Protein AF-A0A8I0MDI4-F1 (afdb_monomer_lite)

Radius of gyration: 16.01 Å; chains: 1; bounding box: 40×36×39 Å

Sequence (60 aa):
MATKVEVGDLVVVRGEVVWIDDDGVPRVEFRGAEYPVRISSGSFESVTKPTKRPIYDKPD

Secondary structure (DSSP, 8-state):
-PPPP-TT------EEEEEE-TTSPEEEEETT-SSPEE--GGG-S-------PPP-----

pLDDT: mean 80.14, std 13.41, range [42.06, 93.62]

Structure (mmCIF, N/CA/C/O backbone):
data_AF-A0A8I0MDI4-F1
#
_entry.id   AF-A0A8I0MDI4-F1
#
loop_
_atom_site.group_PDB
_atom_site.id
_atom_site.type_symbol
_atom_site.label_atom_id
_atom_site.label_alt_id
_atom_site.label_comp_id
_atom_site.label_asym_id
_atom_site.label_entity_id
_atom_site.label_seq_id
_atom_site.pdbx_PDB_ins_code
_atom_site.Cartn_x
_atom_site.Cartn_y
_atom_site.Cartn_z
_atom_site.occupancy
_atom_site.B_iso_or_equiv
_atom_site.auth_seq_id
_atom_site.auth_comp_id
_atom_site.auth_asym_id
_atom_site.auth_atom_id
_atom_site.pdbx_PDB_model_num
ATOM 1 N N . MET A 1 1 ? -1.555 -10.645 22.893 1.00 42.06 1 MET A N 1
ATOM 2 C CA . MET A 1 1 ? -2.679 -9.698 23.046 1.00 42.06 1 MET A CA 1
ATOM 3 C C . MET A 1 1 ? -2.810 -8.950 21.734 1.00 42.06 1 MET A C 1
ATOM 5 O O . MET A 1 1 ? -1.813 -8.397 21.295 1.00 42.06 1 MET A O 1
ATOM 9 N N . ALA A 1 2 ? -3.960 -9.018 21.064 1.00 58.69 2 ALA A N 1
ATOM 10 C CA . ALA A 1 2 ? -4.198 -8.206 19.875 1.00 58.69 2 ALA A CA 1
ATOM 11 C C . ALA A 1 2 ? -4.547 -6.787 20.339 1.00 58.69 2 ALA A C 1
ATOM 13 O O . ALA A 1 2 ? -5.475 -6.621 21.132 1.00 58.69 2 ALA A O 1
ATOM 14 N N . THR A 1 3 ? -3.769 -5.793 19.915 1.00 71.69 3 THR A N 1
ATOM 15 C CA . THR A 1 3 ? -4.072 -4.382 20.168 1.00 71.69 3 THR A CA 1
ATOM 16 C C . THR A 1 3 ? -5.434 -4.070 19.560 1.00 71.69 3 THR A C 1
ATOM 18 O O . THR A 1 3 ? -5.680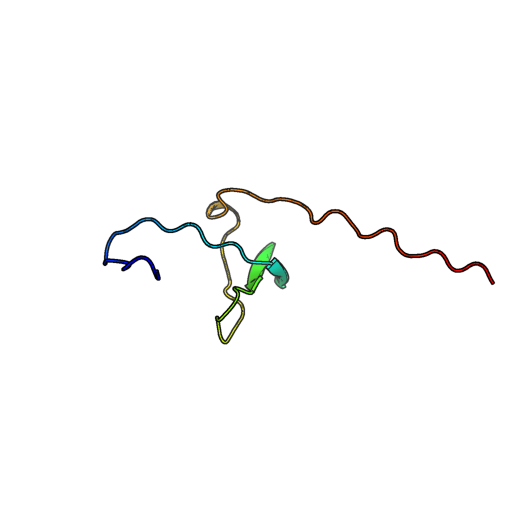 -4.383 18.395 1.00 71.69 3 THR A O 1
ATOM 21 N N . LYS A 1 4 ? -6.341 -3.513 20.363 1.00 82.69 4 LYS A N 1
ATOM 22 C CA . LYS A 1 4 ? -7.655 -3.082 19.891 1.00 82.69 4 LYS A CA 1
ATOM 23 C C . LYS A 1 4 ? -7.438 -1.810 19.070 1.00 82.69 4 LYS A C 1
ATOM 25 O O . LYS A 1 4 ? -6.918 -0.844 19.608 1.00 82.69 4 LYS A O 1
ATOM 30 N N . VAL A 1 5 ? -7.742 -1.865 17.778 1.00 87.50 5 VAL A N 1
ATOM 31 C CA . VAL A 1 5 ? -7.616 -0.732 16.849 1.00 87.50 5 VAL A CA 1
ATOM 32 C C . VAL A 1 5 ? -8.927 0.046 16.857 1.00 87.50 5 VAL A C 1
ATOM 34 O O . VAL A 1 5 ? -9.995 -0.575 16.797 1.00 87.50 5 VAL A O 1
ATOM 37 N N . GLU A 1 6 ? -8.859 1.374 16.927 1.00 93.62 6 GLU A N 1
ATOM 38 C CA . GLU A 1 6 ? -10.025 2.257 16.941 1.00 93.62 6 GLU A CA 1
ATOM 39 C C . GLU A 1 6 ? -10.080 3.140 15.683 1.00 93.62 6 GLU A C 1
ATOM 41 O O . GLU A 1 6 ? -9.091 3.351 14.976 1.00 93.62 6 GLU A O 1
ATOM 46 N N . VAL A 1 7 ? -11.276 3.639 15.351 1.00 92.50 7 VAL A N 1
ATOM 47 C CA . VAL A 1 7 ? -11.444 4.538 14.201 1.00 92.50 7 VAL A CA 1
ATOM 48 C C . VAL A 1 7 ? -10.709 5.846 14.486 1.00 92.50 7 VAL A C 1
ATOM 50 O O . VAL A 1 7 ? -11.041 6.544 15.440 1.00 92.50 7 VAL A O 1
ATOM 53 N N . GLY A 1 8 ? -9.747 6.188 13.628 1.00 91.44 8 GLY A N 1
ATOM 54 C CA . GLY A 1 8 ? -8.911 7.384 13.765 1.00 91.44 8 GLY A CA 1
ATOM 55 C C . GLY A 1 8 ? -7.473 7.100 14.199 1.00 91.44 8 GLY A C 1
ATOM 56 O O . GLY A 1 8 ? -6.641 8.000 14.099 1.00 91.44 8 GLY A O 1
ATOM 57 N N . ASP A 1 9 ? -7.154 5.870 14.610 1.00 90.69 9 ASP A N 1
ATOM 58 C CA . ASP A 1 9 ? -5.775 5.483 14.899 1.00 90.69 9 ASP A CA 1
ATOM 59 C C . ASP A 1 9 ? -4.908 5.472 13.635 1.00 90.69 9 ASP A C 1
ATOM 61 O O . ASP A 1 9 ? -5.303 4.985 12.570 1.00 90.69 9 ASP A O 1
ATOM 65 N N . LEU A 1 10 ? -3.678 5.964 13.780 1.00 87.19 10 LEU A N 1
ATOM 66 C CA . LEU A 1 10 ? -2.642 5.836 12.763 1.00 87.19 10 LEU A CA 1
ATOM 67 C C . LEU A 1 10 ? -1.916 4.506 12.960 1.00 87.19 10 LEU A C 1
ATOM 69 O O . LEU A 1 10 ? -1.314 4.260 14.006 1.00 87.19 10 LEU A O 1
ATOM 73 N N . VAL A 1 11 ? -1.962 3.648 11.943 1.00 85.06 11 VAL A N 1
ATOM 74 C CA . VAL A 1 11 ? -1.347 2.317 11.973 1.00 85.06 11 VAL A CA 1
ATOM 75 C C . VAL A 1 11 ? -0.304 2.174 10.870 1.00 85.06 11 VAL A C 1
ATOM 77 O O . VAL A 1 11 ? -0.524 2.584 9.733 1.00 85.06 11 VAL A O 1
ATOM 80 N N . VAL A 1 12 ? 0.826 1.545 11.200 1.00 84.69 12 VAL A N 1
ATOM 81 C CA . VAL A 1 12 ? 1.891 1.220 10.241 1.00 84.69 12 VAL A CA 1
ATOM 82 C C . VAL A 1 12 ? 1.877 -0.281 9.991 1.00 84.69 12 VAL A C 1
ATOM 84 O O . VAL A 1 12 ? 2.116 -1.079 10.899 1.00 84.69 12 VAL A O 1
ATOM 87 N N . VAL A 1 13 ? 1.603 -0.675 8.748 1.00 83.62 13 VAL A N 1
ATOM 88 C CA . VAL A 1 13 ? 1.566 -2.081 8.333 1.00 83.62 13 VAL A CA 1
ATOM 89 C C . VAL A 1 13 ? 2.723 -2.357 7.385 1.00 83.62 13 VAL A C 1
ATOM 91 O O . VAL A 1 13 ? 2.967 -1.610 6.440 1.00 83.62 13 VAL A O 1
ATOM 94 N N . ARG A 1 14 ? 3.441 -3.456 7.625 1.00 85.62 14 ARG A N 1
ATOM 95 C CA . ARG A 1 14 ? 4.482 -3.932 6.711 1.00 85.62 14 ARG A CA 1
ATOM 96 C C . ARG A 1 14 ? 3.850 -4.808 5.637 1.00 85.62 14 ARG A C 1
ATOM 98 O O . ARG A 1 14 ? 3.202 -5.802 5.963 1.00 85.62 14 ARG A O 1
ATOM 105 N N . GLY A 1 15 ? 4.074 -4.447 4.383 1.00 88.38 15 GLY A N 1
ATOM 106 C CA . GLY A 1 15 ? 3.680 -5.230 3.220 1.00 88.38 15 GLY A CA 1
ATOM 107 C C . GLY A 1 15 ? 4.831 -5.360 2.230 1.00 88.38 15 GLY A C 1
ATOM 108 O O . GLY A 1 15 ? 5.837 -4.653 2.339 1.00 88.38 15 GLY A O 1
ATOM 109 N N . GLU A 1 16 ? 4.689 -6.282 1.287 1.00 89.19 16 GLU A N 1
ATOM 110 C CA . GLU A 1 16 ? 5.670 -6.518 0.231 1.00 89.19 16 GLU A CA 1
ATOM 111 C C . GLU A 1 16 ? 5.147 -5.973 -1.096 1.00 89.19 16 GLU A C 1
ATOM 113 O O . GLU A 1 16 ? 3.991 -6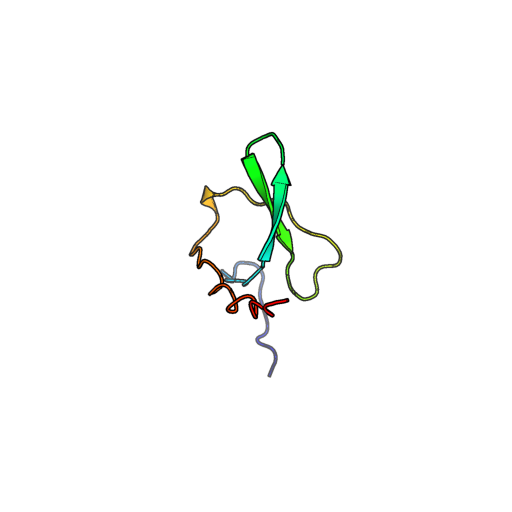.185 -1.454 1.00 89.19 16 GLU A O 1
ATOM 118 N N . VAL A 1 17 ? 5.993 -5.252 -1.832 1.00 89.56 17 VAL A N 1
ATOM 119 C CA . VAL A 1 17 ? 5.649 -4.816 -3.189 1.00 89.56 17 VAL A CA 1
ATOM 120 C C . VAL A 1 17 ? 5.727 -6.034 -4.104 1.00 89.56 17 VAL A C 1
ATOM 122 O O . VAL A 1 17 ? 6.820 -6.514 -4.397 1.00 89.56 17 VAL A O 1
ATOM 125 N N . VAL A 1 18 ? 4.571 -6.515 -4.557 1.00 91.88 18 VAL A N 1
ATOM 126 C CA . VAL A 1 18 ? 4.461 -7.708 -5.416 1.00 91.88 18 VAL A CA 1
ATOM 127 C C . VAL A 1 18 ? 4.342 -7.356 -6.896 1.00 91.88 18 VAL A C 1
ATOM 129 O O . VAL A 1 18 ? 4.642 -8.178 -7.758 1.00 91.88 18 VAL A O 1
ATOM 132 N N . TRP A 1 19 ? 3.916 -6.129 -7.207 1.00 91.00 19 TRP A N 1
ATOM 133 C CA . TRP A 1 19 ? 3.764 -5.650 -8.578 1.00 91.00 19 TRP A CA 1
ATOM 134 C C . TRP A 1 19 ? 3.936 -4.134 -8.656 1.00 91.00 19 TRP A C 1
ATOM 136 O O . TRP A 1 19 ? 3.638 -3.421 -7.697 1.00 91.00 19 TRP A O 1
ATOM 146 N N . ILE A 1 20 ? 4.375 -3.633 -9.808 1.00 91.62 20 ILE A N 1
ATOM 147 C CA . ILE A 1 20 ? 4.353 -2.207 -10.146 1.00 91.62 20 ILE A CA 1
ATOM 148 C C . ILE A 1 20 ? 3.566 -2.088 -11.446 1.00 91.62 20 ILE A C 1
ATOM 150 O O . ILE A 1 20 ? 3.925 -2.716 -12.438 1.00 91.62 20 ILE A O 1
ATOM 154 N N . ASP A 1 21 ? 2.461 -1.348 -11.417 1.00 90.88 21 ASP A N 1
ATOM 155 C CA . ASP A 1 21 ? 1.654 -1.107 -12.612 1.00 90.88 21 ASP A CA 1
ATOM 156 C C . ASP A 1 21 ? 2.360 -0.158 -13.594 1.00 90.88 21 ASP A C 1
ATOM 158 O O . ASP A 1 21 ? 3.269 0.578 -13.208 1.00 90.88 21 ASP A O 1
ATOM 162 N N . ASP A 1 22 ? 1.891 -0.117 -14.843 1.00 91.56 22 ASP A N 1
ATOM 163 C CA . ASP A 1 22 ? 2.436 0.736 -15.911 1.00 91.56 22 ASP A CA 1
ATOM 164 C C . ASP A 1 22 ? 2.457 2.234 -15.560 1.00 91.56 22 ASP A C 1
ATOM 166 O O . ASP A 1 22 ? 3.359 2.959 -15.973 1.00 91.56 22 ASP A O 1
ATOM 170 N N . ASP A 1 23 ? 1.518 2.695 -14.728 1.00 90.94 23 ASP A N 1
ATOM 171 C CA . ASP A 1 23 ? 1.470 4.076 -14.223 1.00 90.94 23 ASP A CA 1
ATOM 172 C C . ASP A 1 23 ? 2.530 4.372 -13.137 1.00 90.94 23 ASP A C 1
ATOM 174 O O . ASP A 1 23 ? 2.553 5.458 -12.554 1.00 90.94 23 ASP A O 1
ATOM 178 N N . GLY A 1 24 ? 3.367 3.392 -12.785 1.00 86.38 24 GLY A N 1
ATOM 179 C CA . GLY A 1 24 ? 4.367 3.489 -11.719 1.00 86.38 24 GLY A CA 1
ATOM 180 C C . GLY A 1 24 ? 3.804 3.323 -10.304 1.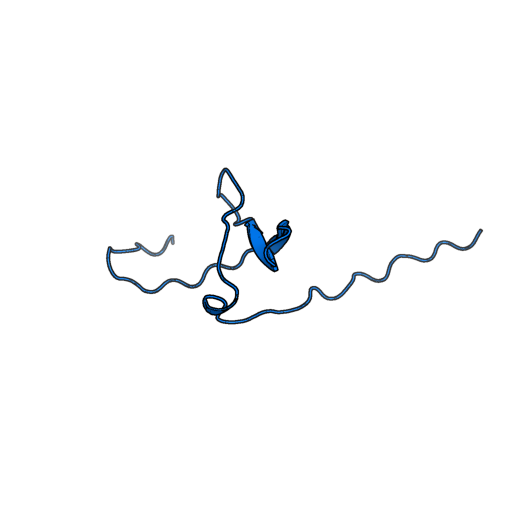00 86.38 24 GLY A C 1
ATOM 181 O O . GLY A 1 24 ? 4.545 3.479 -9.331 1.00 86.38 24 GLY A O 1
ATOM 182 N N . VAL A 1 25 ? 2.514 2.997 -10.161 1.00 91.44 25 VAL A N 1
ATOM 183 C CA . VAL A 1 25 ? 1.875 2.770 -8.856 1.00 91.44 25 VAL A CA 1
ATOM 184 C C . VAL A 1 25 ? 2.149 1.337 -8.380 1.00 91.44 25 VAL A C 1
ATOM 186 O O . VAL A 1 25 ? 1.793 0.384 -9.077 1.00 91.44 25 VAL A O 1
ATOM 189 N N . PRO A 1 26 ? 2.756 1.150 -7.198 1.00 91.44 26 PRO A N 1
ATOM 190 C CA . PRO A 1 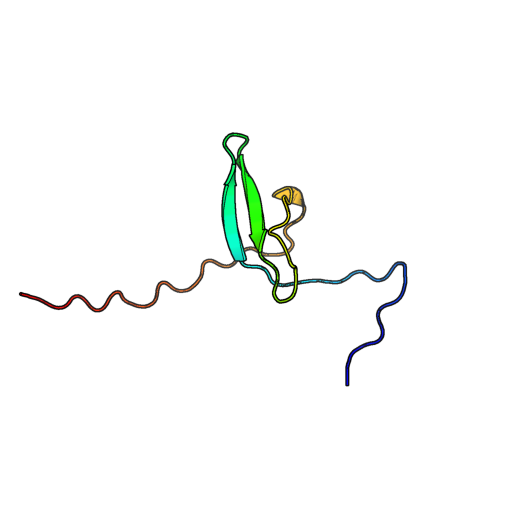26 ? 3.011 -0.172 -6.643 1.00 91.44 26 PRO A CA 1
ATOM 191 C C . PRO A 1 26 ? 1.753 -0.814 -6.043 1.00 91.44 26 PRO A C 1
ATOM 193 O O . PRO A 1 26 ? 0.918 -0.162 -5.408 1.00 91.44 26 PRO A O 1
ATOM 196 N N . ARG A 1 27 ? 1.668 -2.137 -6.187 1.00 91.81 27 ARG A N 1
ATOM 197 C CA . ARG A 1 27 ? 0.731 -3.001 -5.467 1.00 91.81 27 ARG A CA 1
ATOM 198 C C . ARG A 1 27 ? 1.462 -3.701 -4.338 1.00 91.81 27 ARG A C 1
ATOM 200 O O . ARG A 1 27 ? 2.455 -4.396 -4.564 1.00 91.81 27 ARG A O 1
ATOM 207 N N . VAL A 1 28 ? 0.951 -3.513 -3.132 1.00 90.75 28 VAL A N 1
ATOM 208 C CA . VAL A 1 28 ? 1.525 -4.047 -1.904 1.00 90.75 28 VAL A CA 1
ATOM 209 C C . VAL A 1 28 ? 0.627 -5.157 -1.380 1.00 90.75 28 VAL A C 1
ATOM 211 O O . VAL A 1 28 ? -0.566 -4.950 -1.156 1.00 90.75 28 VAL A O 1
ATOM 214 N N . GLU A 1 29 ? 1.196 -6.340 -1.189 1.00 91.00 29 GLU A N 1
ATOM 215 C CA . GLU A 1 29 ? 0.542 -7.438 -0.491 1.00 91.00 29 GLU A CA 1
ATOM 216 C C . GLU A 1 29 ? 0.765 -7.290 1.017 1.00 91.00 29 GLU A C 1
ATOM 218 O O . GLU A 1 29 ? 1.896 -7.149 1.494 1.00 91.00 29 GLU A O 1
ATOM 223 N N . PHE A 1 30 ? -0.328 -7.329 1.779 1.00 89.69 30 PHE A N 1
ATOM 224 C CA . PHE A 1 30 ? -0.289 -7.326 3.235 1.00 89.69 30 PHE A CA 1
ATOM 225 C C . PHE A 1 30 ? -0.635 -8.700 3.779 1.00 89.69 30 PHE A C 1
ATOM 227 O O . PHE A 1 30 ? -1.545 -9.375 3.302 1.00 89.69 30 PHE A O 1
ATOM 234 N N . ARG A 1 31 ? 0.051 -9.091 4.852 1.00 83.12 31 ARG A N 1
ATOM 235 C CA . ARG A 1 31 ? -0.220 -10.357 5.529 1.00 83.12 31 ARG A CA 1
ATOM 236 C C . ARG A 1 31 ? -1.651 -10.368 6.076 1.00 83.12 31 ARG A C 1
ATOM 238 O O . ARG A 1 31 ? -1.961 -9.615 6.994 1.00 83.12 31 ARG A O 1
ATOM 245 N N . GLY A 1 32 ? -2.491 -11.247 5.531 1.00 82.56 32 GLY A N 1
ATOM 246 C CA . GLY A 1 32 ? -3.901 -11.379 5.915 1.00 82.56 32 GLY A CA 1
ATOM 247 C C . GLY A 1 32 ? -4.878 -10.542 5.084 1.00 82.56 32 GLY A C 1
ATOM 248 O O . GLY A 1 32 ? -6.077 -10.623 5.334 1.00 82.56 32 GLY A O 1
ATOM 249 N N . ALA A 1 33 ? -4.403 -9.774 4.100 1.00 84.38 33 ALA A N 1
ATOM 250 C CA . ALA A 1 33 ? -5.273 -9.206 3.076 1.00 84.38 33 ALA A CA 1
ATOM 251 C C . ALA A 1 33 ? -5.577 -10.266 2.007 1.00 84.38 33 ALA A C 1
ATOM 253 O O . ALA A 1 33 ? -4.696 -11.032 1.626 1.00 84.38 33 ALA A O 1
ATOM 254 N N . GLU A 1 34 ? -6.819 -10.300 1.522 1.00 84.12 34 GLU A N 1
ATOM 255 C CA . GLU A 1 34 ? -7.233 -11.242 0.470 1.00 84.12 34 GLU A CA 1
ATOM 256 C C . GLU A 1 34 ? -6.646 -10.866 -0.902 1.00 84.12 34 GLU A C 1
ATOM 258 O O . GLU A 1 34 ? -6.391 -11.741 -1.724 1.00 84.12 34 GLU A O 1
ATOM 263 N N . TYR A 1 35 ? -6.369 -9.574 -1.129 1.00 86.25 35 TYR A N 1
ATOM 264 C CA . TYR A 1 35 ? -5.814 -9.065 -2.384 1.00 86.25 35 TYR A CA 1
ATOM 265 C C . TYR A 1 35 ? -4.738 -7.991 -2.157 1.00 86.25 35 TYR A C 1
ATOM 267 O O . TYR A 1 35 ? -4.809 -7.247 -1.172 1.00 86.25 35 TYR A O 1
ATOM 275 N N . PRO A 1 36 ? -3.777 -7.845 -3.090 1.00 88.62 36 PRO A N 1
ATOM 276 C CA . PRO A 1 36 ? -2.825 -6.741 -3.087 1.00 88.62 36 PRO A CA 1
ATOM 277 C C . PRO A 1 36 ? -3.520 -5.385 -3.236 1.00 88.62 36 PRO A C 1
ATOM 279 O O . PRO A 1 36 ? -4.437 -5.222 -4.045 1.00 88.62 36 PRO A O 1
ATOM 282 N N . VAL A 1 37 ? -3.035 -4.384 -2.506 1.00 90.00 37 VAL A N 1
ATOM 283 C CA . VAL A 1 37 ? -3.591 -3.027 -2.507 1.00 90.00 37 VAL A CA 1
ATOM 284 C C . VAL A 1 37 ? -2.697 -2.105 -3.330 1.00 90.00 37 VAL A C 1
ATOM 286 O O . VAL A 1 37 ? -1.485 -2.064 -3.121 1.00 90.00 37 VAL A O 1
ATOM 289 N N . ARG A 1 38 ? -3.281 -1.334 -4.257 1.00 91.44 38 ARG A N 1
ATOM 290 C CA . ARG A 1 38 ? -2.577 -0.233 -4.938 1.00 91.44 38 ARG A CA 1
ATOM 291 C C . ARG A 1 38 ? -2.358 0.912 -3.953 1.00 91.44 38 ARG A C 1
ATOM 293 O O . ARG A 1 38 ? -3.326 1.449 -3.420 1.00 91.44 38 ARG A O 1
ATOM 300 N N . ILE A 1 39 ? -1.104 1.297 -3.730 1.00 87.88 39 ILE A N 1
ATOM 301 C CA . ILE A 1 39 ? -0.736 2.359 -2.786 1.00 87.88 39 ILE A CA 1
ATOM 302 C C . ILE A 1 39 ? 0.164 3.358 -3.496 1.00 87.88 39 ILE A C 1
ATOM 304 O O . ILE A 1 39 ? 1.110 2.975 -4.178 1.00 87.88 39 ILE A O 1
ATOM 308 N N . SER A 1 40 ? -0.122 4.649 -3.337 1.00 86.19 40 SER A N 1
ATOM 309 C CA . SER A 1 40 ? 0.745 5.693 -3.879 1.00 86.19 40 SER A CA 1
ATOM 310 C C . SER A 1 40 ? 2.091 5.697 -3.158 1.00 86.19 40 SER A C 1
ATOM 312 O O . SER A 1 40 ? 2.151 5.568 -1.936 1.00 86.19 40 SER A O 1
ATOM 314 N N . SER A 1 41 ? 3.178 5.908 -3.897 1.00 80.81 41 SER A N 1
ATOM 315 C CA . SER A 1 41 ? 4.533 5.927 -3.337 1.00 80.81 41 SER A CA 1
ATOM 316 C C . SER A 1 41 ? 4.735 6.995 -2.257 1.00 80.81 41 SER A C 1
ATOM 318 O O . SER A 1 41 ? 5.549 6.805 -1.356 1.00 80.81 41 SER A O 1
ATOM 320 N N . GLY A 1 42 ? 3.955 8.080 -2.294 1.00 82.88 42 GLY A N 1
ATOM 321 C CA . GLY A 1 42 ? 3.957 9.117 -1.257 1.00 82.88 42 GLY A CA 1
ATOM 322 C C . GLY A 1 42 ? 3.386 8.671 0.095 1.00 82.88 42 GLY A C 1
ATOM 323 O O . GLY A 1 42 ? 3.574 9.367 1.087 1.00 82.88 42 GLY A O 1
ATOM 324 N N . SER A 1 43 ? 2.704 7.525 0.158 1.00 81.38 43 SER A N 1
ATOM 325 C CA . SER A 1 43 ? 2.137 6.969 1.393 1.00 81.38 43 SER A CA 1
ATOM 326 C C . SER A 1 43 ? 3.098 6.034 2.135 1.00 81.38 43 SER A C 1
ATOM 328 O O . SER A 1 43 ? 2.743 5.502 3.185 1.00 81.38 43 SER A O 1
ATOM 330 N N . PHE A 1 44 ? 4.301 5.795 1.606 1.00 83.38 44 PHE A N 1
ATOM 331 C CA . PHE A 1 44 ? 5.273 4.914 2.244 1.00 83.38 44 PHE A CA 1
ATOM 332 C C . PHE A 1 44 ? 6.060 5.633 3.334 1.00 83.38 44 PHE A C 1
ATOM 334 O O . PHE A 1 44 ? 6.876 6.506 3.053 1.00 83.38 44 PHE A O 1
ATOM 341 N N . GLU A 1 45 ? 5.869 5.201 4.580 1.00 82.31 45 GLU A N 1
ATOM 342 C CA . GLU A 1 45 ? 6.654 5.693 5.716 1.00 82.31 45 GLU A CA 1
ATOM 343 C C . GLU A 1 45 ? 8.121 5.234 5.645 1.00 82.31 45 GLU A C 1
ATOM 345 O O . GLU A 1 45 ? 9.039 5.969 6.005 1.00 82.31 45 GLU A O 1
ATOM 350 N N . SER A 1 46 ? 8.374 4.013 5.166 1.00 78.19 46 SER A N 1
ATOM 351 C CA . SER A 1 46 ? 9.727 3.486 4.977 1.00 78.19 46 SER A CA 1
ATOM 352 C C . SER A 1 46 ? 9.754 2.358 3.955 1.00 78.19 46 SER A C 1
ATOM 354 O O . SER A 1 46 ? 8.919 1.456 3.980 1.00 78.19 46 SER A O 1
ATOM 356 N N . VAL A 1 47 ? 10.763 2.384 3.083 1.00 78.81 47 VAL A N 1
ATOM 357 C CA . VAL A 1 47 ? 11.008 1.344 2.079 1.00 78.81 47 VAL A CA 1
ATOM 358 C C . VAL A 1 47 ? 12.359 0.708 2.371 1.00 78.81 47 VAL A C 1
ATOM 360 O O . VAL A 1 47 ? 13.403 1.347 2.258 1.00 78.81 47 VAL A O 1
ATOM 363 N N . THR A 1 48 ? 12.354 -0.567 2.749 1.00 81.31 48 THR A N 1
ATOM 364 C CA . THR A 1 48 ? 13.580 -1.347 2.936 1.00 81.31 48 THR A CA 1
ATOM 365 C C . THR A 1 48 ? 13.675 -2.373 1.823 1.00 81.31 48 THR A C 1
ATOM 367 O O . THR A 1 48 ? 12.747 -3.151 1.612 1.00 81.31 48 THR A O 1
ATOM 370 N N . LYS A 1 49 ? 14.799 -2.395 1.100 1.00 75.69 49 LYS A N 1
ATOM 371 C CA . LYS A 1 49 ? 15.054 -3.479 0.149 1.00 75.69 49 LYS A CA 1
ATOM 372 C C . LYS A 1 49 ? 15.269 -4.765 0.943 1.00 75.69 49 LYS A C 1
ATOM 374 O O . LYS A 1 49 ? 16.101 -4.749 1.854 1.00 75.69 49 LYS A O 1
ATOM 379 N N . PRO A 1 50 ? 14.574 -5.868 0.618 1.00 68.38 50 PRO A N 1
ATOM 380 C CA . PRO A 1 50 ? 14.906 -7.142 1.224 1.00 68.38 50 PRO A CA 1
ATOM 381 C C . PRO A 1 50 ? 16.379 -7.422 0.930 1.00 68.38 50 PRO A C 1
ATOM 383 O O . PRO A 1 50 ? 16.840 -7.261 -0.205 1.00 68.38 50 PRO A O 1
ATOM 386 N N . THR A 1 51 ? 17.138 -7.810 1.954 1.00 60.56 51 THR A N 1
ATOM 387 C CA . THR A 1 51 ? 18.470 -8.370 1.750 1.00 60.56 51 THR A CA 1
ATOM 388 C C . THR A 1 51 ? 18.285 -9.565 0.828 1.00 60.56 51 THR A C 1
ATOM 390 O O . THR A 1 51 ? 17.715 -10.576 1.241 1.00 60.56 51 THR A O 1
ATOM 393 N N . LYS A 1 52 ? 18.690 -9.424 -0.443 1.00 56.50 52 LYS A N 1
ATOM 394 C CA . LYS A 1 52 ? 18.745 -10.524 -1.409 1.00 56.50 52 LYS A CA 1
ATOM 395 C C . LYS A 1 52 ? 19.388 -11.694 -0.668 1.00 56.50 52 LYS A C 1
ATOM 397 O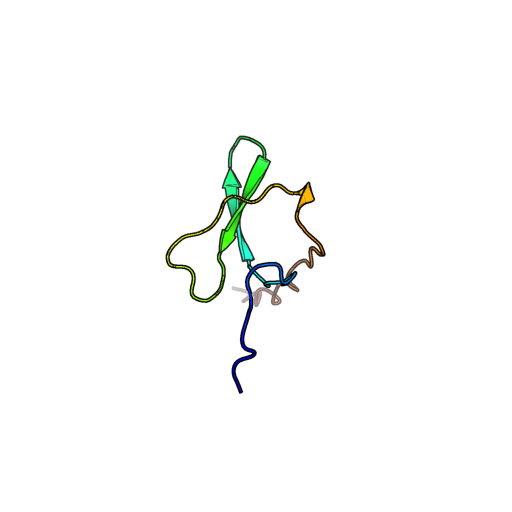 O . LYS A 1 52 ? 20.539 -11.577 -0.247 1.00 56.50 52 LYS A O 1
ATOM 402 N N . ARG A 1 53 ? 18.650 -12.791 -0.451 1.00 56.06 53 ARG A N 1
ATOM 403 C CA . ARG A 1 53 ? 19.301 -14.033 -0.021 1.00 56.06 53 ARG A CA 1
ATOM 404 C C . ARG A 1 53 ? 20.380 -14.303 -1.071 1.00 56.06 53 ARG A C 1
ATOM 406 O O . ARG A 1 53 ? 20.065 -14.138 -2.255 1.00 56.06 53 ARG A O 1
ATOM 413 N N . PRO A 1 54 ? 21.627 -14.625 -0.686 1.00 52.44 54 PRO A N 1
ATOM 414 C CA . PRO A 1 54 ? 22.623 -15.013 -1.667 1.00 52.44 54 PRO A CA 1
ATOM 415 C C . PRO A 1 54 ? 21.999 -16.146 -2.477 1.00 52.44 54 PRO A C 1
ATOM 417 O O . PRO A 1 54 ? 21.596 -17.167 -1.919 1.00 52.44 54 PRO A O 1
ATOM 420 N N . ILE A 1 55 ? 21.798 -15.899 -3.771 1.00 58.34 55 ILE A N 1
ATOM 421 C CA . ILE A 1 55 ? 21.452 -16.951 -4.715 1.00 58.34 55 ILE A CA 1
ATOM 422 C C . ILE A 1 55 ? 22.608 -17.930 -4.561 1.00 58.34 55 ILE A C 1
ATOM 424 O O . ILE A 1 55 ? 23.761 -17.535 -4.719 1.00 58.34 55 ILE A O 1
ATOM 428 N N . TYR A 1 56 ? 22.320 -19.145 -4.100 1.00 57.31 56 TYR A N 1
ATOM 429 C CA . TYR A 1 56 ? 23.325 -20.193 -4.030 1.00 57.31 56 TYR A CA 1
ATOM 430 C C . TYR A 1 56 ? 23.721 -20.459 -5.483 1.00 57.31 56 TYR A C 1
ATOM 432 O O . TYR A 1 56 ? 22.989 -21.127 -6.210 1.00 57.31 56 TYR A O 1
ATOM 440 N N . ASP A 1 57 ? 24.812 -19.835 -5.924 1.00 55.97 57 ASP A N 1
ATOM 441 C CA . ASP A 1 57 ? 25.487 -20.141 -7.176 1.00 55.97 57 ASP A CA 1
ATOM 442 C C . ASP A 1 57 ? 25.929 -21.596 -7.030 1.00 55.97 57 ASP A C 1
ATOM 444 O O . ASP A 1 57 ? 26.854 -21.911 -6.277 1.00 55.97 57 ASP A O 1
ATOM 448 N N . LYS A 1 58 ? 25.156 -22.516 -7.605 1.00 51.75 58 LYS A N 1
ATOM 449 C CA . LYS A 1 58 ? 25.576 -23.905 -7.708 1.00 51.75 58 LYS A CA 1
ATOM 450 C C . LYS A 1 58 ? 26.375 -23.972 -9.009 1.00 51.75 58 LYS A C 1
ATOM 452 O O . LYS A 1 58 ? 25.754 -23.817 -10.059 1.00 51.75 58 LYS A O 1
ATOM 457 N N . PRO A 1 59 ? 27.710 -24.116 -8.951 1.00 62.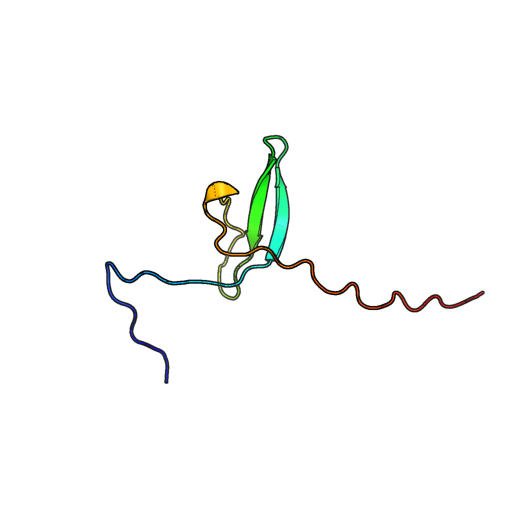91 59 PRO A N 1
ATOM 458 C CA . PRO A 1 59 ? 28.504 -24.276 -10.156 1.00 62.91 59 PRO A CA 1
ATOM 459 C C . PRO A 1 59 ? 28.173 -25.644 -10.761 1.00 62.91 59 PRO A C 1
ATOM 461 O O . PRO A 1 59 ? 28.144 -26.640 -10.031 1.00 62.91 59 PRO A O 1
ATOM 464 N N . ASP A 1 60 ? 27.896 -25.664 -12.062 1.00 54.50 60 ASP A N 1
ATOM 465 C CA . ASP A 1 60 ? 28.047 -26.853 -12.906 1.00 54.50 60 ASP A CA 1
ATOM 466 C C . ASP A 1 60 ? 29.366 -26.717 -13.678 1.00 54.50 60 ASP A C 1
ATOM 468 O O . ASP A 1 60 ? 29.636 -25.590 -14.164 1.00 54.50 60 ASP A O 1
#

Foldseek 3Di:
DDPDDDPPDDDDFDWDFPDQDPVRFTFTDGDPDPGTDGDHPVPDPDDDDPPPDPPPPDDD